Protein AF-A0A7Y0XAB5-F1 (afdb_monomer)

InterPro domains:
  IPR001465 Malate synthase, TIM barrel domain [PF01274] (1-91)
  IPR006252 Malate synthase A [PTHR42902] (1-92)
  IPR011076 Malate synthase superfamily [SSF51645] (1-91)
  IPR046363 Malate synthase, N-terminal and TIM-barrel domains [G3DSA:3.20.20.360] (1-92)

Foldseek 3Di:
DQVDDDPNHDDDPVCVVLVVQCVVPAVVQVVVVHAAEEEAEDDQALVVLLVVLVVQVVVCVVVVHDRPSYYYDYDPPDPNCVVCVVSSVVND

Radius of gyration: 14.23 Å; Cα contacts (8 Å, |Δi|>4): 104; chains: 1; bounding box: 32×36×37 Å

Mean predicted aligned error: 1.9 Å

Organism: Vibrio parahaemolyticus (NCBI:txid670)

Structure (mmCIF, N/CA/C/O backbone):
data_AF-A0A7Y0XAB5-F1
#
_entry.id   AF-A0A7Y0XAB5-F1
#
loop_
_atom_site.group_PDB
_atom_site.id
_atom_site.type_symbol
_atom_site.label_atom_id
_atom_site.label_alt_id
_atom_site.label_comp_id
_atom_site.label_asym_id
_atom_site.label_entity_id
_atom_site.label_seq_id
_atom_site.pdbx_PDB_ins_code
_atom_site.Cartn_x
_atom_site.Cartn_y
_atom_site.Cartn_z
_atom_site.occupancy
_atom_site.B_iso_or_equiv
_atom_site.auth_seq_id
_atom_site.auth_comp_id
_atom_site.auth_asym_id
_atom_site.auth_atom_id
_atom_site.pdbx_PDB_model_num
ATOM 1 N N . GLU A 1 1 ? 2.210 -13.835 -6.842 1.00 95.88 1 GLU A N 1
ATOM 2 C CA . GLU A 1 1 ? 2.243 -15.108 -6.100 1.00 95.88 1 GLU A CA 1
ATOM 3 C C . GLU A 1 1 ? 2.012 -16.267 -7.066 1.00 95.88 1 GLU A C 1
ATOM 5 O O . GLU A 1 1 ? 0.878 -16.522 -7.443 1.00 95.88 1 GLU A O 1
ATOM 10 N N . LYS A 1 2 ? 3.081 -16.923 -7.543 1.00 96.81 2 LYS A N 1
ATOM 11 C CA . LYS A 1 2 ? 2.997 -17.912 -8.639 1.00 96.81 2 LYS A CA 1
ATOM 12 C C . LYS A 1 2 ? 2.141 -19.143 -8.316 1.00 96.81 2 LYS A C 1
ATOM 14 O O . LYS A 1 2 ? 1.761 -19.862 -9.234 1.00 96.81 2 LYS A O 1
ATOM 19 N N . HIS A 1 3 ? 1.859 -19.393 -7.040 1.00 98.38 3 HIS A N 1
ATOM 20 C CA . HIS A 1 3 ? 1.041 -20.516 -6.592 1.00 98.38 3 HIS A CA 1
ATOM 21 C C . HIS A 1 3 ? -0.460 -20.182 -6.539 1.00 98.38 3 HIS A C 1
ATOM 23 O O . HIS A 1 3 ? -1.263 -21.071 -6.267 1.00 98.38 3 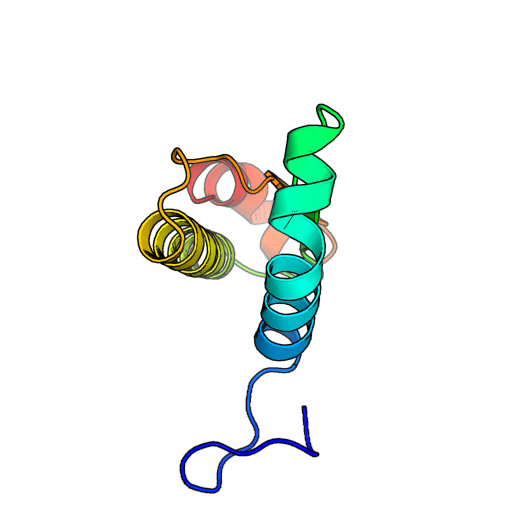HIS A O 1
ATOM 29 N N . VAL A 1 4 ? -0.860 -18.932 -6.812 1.00 98.56 4 VAL A N 1
ATOM 30 C CA . VAL A 1 4 ? -2.264 -18.499 -6.830 1.00 98.56 4 VAL A CA 1
ATOM 31 C C . VAL A 1 4 ? -2.575 -17.794 -8.148 1.00 98.56 4 VAL A C 1
ATOM 33 O O . VAL A 1 4 ? -1.854 -16.892 -8.578 1.00 98.56 4 VAL A O 1
ATOM 36 N N . THR A 1 5 ? -3.663 -18.205 -8.801 1.00 98.44 5 THR A N 1
ATOM 37 C CA . THR A 1 5 ? -4.064 -17.668 -10.108 1.00 98.44 5 THR A CA 1
ATOM 38 C C . THR A 1 5 ? -5.505 -17.169 -10.109 1.00 98.44 5 THR A C 1
ATOM 40 O O . THR A 1 5 ? -6.361 -17.698 -9.403 1.00 98.44 5 THR A O 1
ATOM 43 N N . TRP A 1 6 ? -5.776 -16.157 -10.931 1.00 97.69 6 TRP A N 1
ATOM 44 C CA . TRP A 1 6 ? -7.104 -15.633 -11.238 1.00 97.69 6 TRP A CA 1
ATOM 45 C C . TRP A 1 6 ? -7.262 -15.581 -12.760 1.00 97.69 6 TRP A C 1
ATOM 47 O O . TRP A 1 6 ? -6.405 -15.040 -13.455 1.00 97.69 6 TRP A O 1
ATOM 57 N N . HIS A 1 7 ? -8.301 -16.232 -13.296 1.00 97.62 7 HIS A N 1
ATOM 58 C CA . HIS A 1 7 ? -8.484 -16.446 -14.744 1.00 97.62 7 HIS A CA 1
ATOM 59 C C . HIS A 1 7 ? -7.227 -16.977 -15.465 1.00 97.62 7 HIS A C 1
ATOM 61 O O . HIS A 1 7 ? -6.907 -16.576 -16.581 1.00 97.62 7 HIS A O 1
ATOM 67 N N . GLY A 1 8 ? -6.490 -17.882 -14.812 1.00 97.44 8 GLY A N 1
ATOM 68 C CA . GLY A 1 8 ? -5.264 -18.473 -15.356 1.00 97.44 8 GLY A CA 1
ATOM 69 C C . GLY A 1 8 ? -4.031 -17.561 -15.325 1.00 97.44 8 GLY A C 1
ATOM 70 O O . GLY A 1 8 ? -2.969 -17.992 -15.761 1.00 97.44 8 GLY A O 1
ATOM 71 N N . GLN A 1 9 ? -4.135 -16.339 -14.792 1.00 98.31 9 GLN A N 1
ATOM 72 C CA . GLN A 1 9 ? -3.011 -15.417 -14.608 1.00 98.31 9 GLN A CA 1
ATOM 73 C C . GLN A 1 9 ? -2.555 -15.395 -13.149 1.00 98.31 9 GLN A C 1
ATOM 75 O O . GLN A 1 9 ? -3.371 -15.469 -12.232 1.00 98.31 9 GLN A O 1
ATOM 80 N N . ILE A 1 10 ? -1.246 -15.291 -12.924 1.00 98.62 10 ILE A N 1
ATOM 81 C CA . ILE A 1 10 ? -0.662 -15.172 -11.581 1.00 98.62 10 ILE A CA 1
ATOM 82 C C . ILE A 1 10 ? -1.126 -13.861 -10.937 1.00 98.62 10 ILE A C 1
ATOM 84 O O . ILE A 1 10 ? -1.020 -12.801 -11.551 1.00 98.62 10 ILE A O 1
ATOM 88 N N . ILE A 1 11 ? -1.588 -13.912 -9.686 1.00 98.56 11 ILE A N 1
ATOM 89 C CA . ILE A 1 11 ? -1.996 -12.694 -8.969 1.00 98.56 11 ILE A CA 1
ATOM 90 C C . ILE A 1 11 ? -0.780 -11.882 -8.477 1.00 98.56 11 ILE A C 1
ATOM 92 O O . ILE A 1 11 ? 0.287 -12.466 -8.227 1.00 98.56 11 ILE A O 1
ATOM 96 N N . PRO A 1 12 ? -0.912 -10.560 -8.253 1.00 98.56 12 PRO A N 1
ATOM 97 C CA . PRO A 1 12 ? 0.151 -9.750 -7.658 1.00 98.56 12 PRO A CA 1
ATOM 98 C C . PRO A 1 12 ? 0.557 -10.276 -6.275 1.00 98.56 12 PRO A C 1
ATOM 100 O O . PRO A 1 12 ? -0.293 -10.499 -5.417 1.00 98.56 12 PRO A O 1
ATOM 103 N N . GLY A 1 13 ? 1.862 -10.461 -6.041 1.00 98.56 13 GLY A N 1
ATOM 104 C CA . GLY A 1 13 ? 2.369 -10.865 -4.718 1.00 98.56 13 GLY A CA 1
ATOM 105 C C . GLY A 1 13 ? 2.026 -9.845 -3.630 1.00 98.56 13 GLY A C 1
ATOM 106 O O . GLY A 1 13 ? 1.576 -10.221 -2.559 1.00 98.56 13 GLY A O 1
ATOM 107 N N . ALA A 1 14 ? 2.105 -8.555 -3.964 1.00 98.38 14 ALA A N 1
ATOM 108 C CA . ALA A 1 14 ? 1.787 -7.482 -3.032 1.00 98.38 14 ALA A CA 1
ATOM 109 C C . ALA A 1 14 ? 0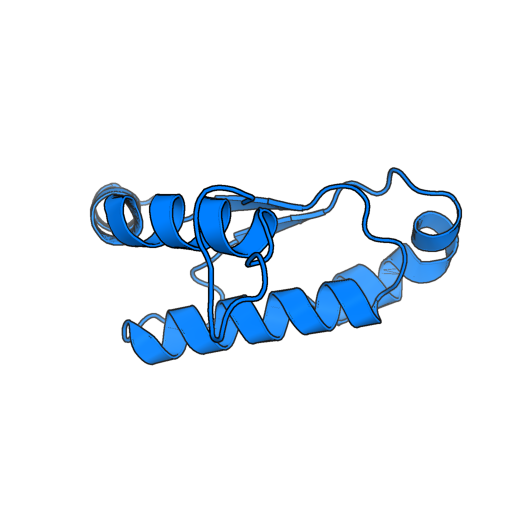.336 -7.533 -2.514 1.00 98.38 14 ALA A C 1
ATOM 111 O O . ALA A 1 14 ? 0.111 -7.322 -1.326 1.00 98.38 14 ALA A O 1
ATOM 112 N N . LEU A 1 15 ? -0.639 -7.873 -3.372 1.00 98.62 15 LEU A N 1
ATOM 113 C CA . LEU A 1 15 ? -2.031 -8.065 -2.943 1.00 98.62 15 LEU A CA 1
ATOM 114 C C . LEU A 1 15 ? -2.201 -9.323 -2.092 1.00 98.62 15 LEU A C 1
ATOM 116 O O . LEU A 1 15 ? -2.988 -9.311 -1.151 1.00 98.62 15 LEU A O 1
ATOM 120 N N . PHE A 1 16 ? -1.475 -10.397 -2.409 1.00 98.81 16 PHE A N 1
ATOM 121 C CA . PHE A 1 16 ? -1.520 -11.633 -1.632 1.00 98.81 16 PHE A CA 1
ATOM 122 C C . PHE A 1 16 ? -1.036 -11.407 -0.192 1.00 98.81 16 PHE A C 1
ATOM 124 O O . PHE A 1 16 ? -1.752 -11.737 0.755 1.00 98.81 16 PHE A O 1
ATOM 131 N N . ASP A 1 17 ? 0.128 -10.775 -0.033 1.00 98.81 17 ASP A N 1
ATOM 132 C CA . ASP A 1 17 ? 0.720 -10.487 1.276 1.00 98.81 17 ASP A CA 1
ATOM 133 C C . ASP A 1 17 ? -0.146 -9.506 2.079 1.00 98.81 17 ASP A C 1
ATOM 135 O O . ASP A 1 17 ? -0.467 -9.762 3.245 1.00 98.81 17 ASP A O 1
ATOM 139 N N . PHE A 1 18 ? -0.586 -8.414 1.437 1.00 98.88 18 PHE A N 1
ATOM 140 C CA . PHE A 1 18 ? -1.475 -7.420 2.039 1.00 98.88 18 PHE A CA 1
ATOM 141 C C . PHE A 1 18 ? -2.774 -8.056 2.544 1.00 98.88 18 PHE A C 1
ATOM 143 O O . PHE A 1 18 ? -3.112 -7.910 3.720 1.00 98.88 18 PHE A O 1
ATOM 150 N N . ALA A 1 19 ? -3.481 -8.789 1.677 1.00 98.69 19 ALA A N 1
ATOM 151 C CA . ALA A 1 19 ? -4.798 -9.330 1.989 1.00 98.69 19 ALA A CA 1
ATOM 152 C C . ALA A 1 19 ? -4.733 -10.339 3.139 1.00 98.69 19 ALA A C 1
ATOM 154 O O . ALA A 1 19 ? -5.556 -10.284 4.053 1.00 98.69 19 ALA A O 1
ATOM 155 N N . LEU A 1 20 ? -3.739 -11.234 3.134 1.00 98.75 20 LEU A N 1
ATOM 156 C CA . LEU A 1 20 ? -3.587 -12.224 4.197 1.00 98.75 20 LEU A CA 1
ATOM 157 C C . LEU A 1 20 ? -3.193 -11.588 5.528 1.00 98.75 20 LEU A C 1
ATOM 159 O O . LEU A 1 20 ? -3.761 -11.954 6.560 1.00 98.75 20 L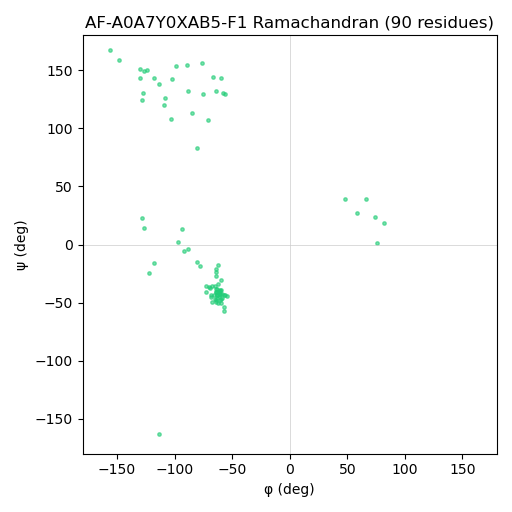EU A O 1
ATOM 163 N N . TYR A 1 21 ? -2.251 -10.642 5.537 1.00 98.88 21 TYR A N 1
ATOM 164 C CA . TYR A 1 21 ? -1.887 -9.960 6.775 1.00 98.88 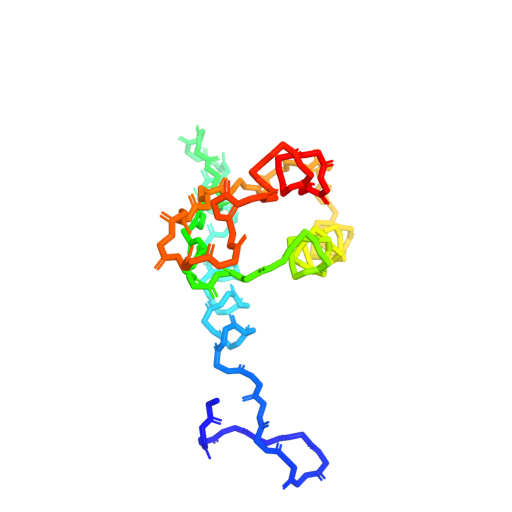21 TYR A CA 1
ATOM 165 C C . TYR A 1 21 ? -3.067 -9.154 7.324 1.00 98.88 21 TYR A C 1
ATOM 167 O O . TYR A 1 21 ? -3.424 -9.322 8.491 1.00 98.88 21 TYR A O 1
ATOM 175 N N . PHE A 1 22 ? -3.714 -8.335 6.491 1.00 98.88 22 PHE A N 1
ATOM 176 C CA . PHE A 1 22 ? -4.859 -7.533 6.909 1.00 98.88 22 PHE A CA 1
ATOM 177 C C . PHE A 1 22 ? -5.972 -8.420 7.482 1.00 98.88 22 PHE A C 1
ATOM 179 O O . PHE A 1 22 ? -6.346 -8.269 8.648 1.00 98.88 22 PHE A O 1
ATOM 186 N N . TYR A 1 23 ? -6.452 -9.390 6.693 1.00 98.75 23 TYR A N 1
ATOM 187 C CA . TYR A 1 23 ? -7.635 -10.188 7.020 1.00 98.75 23 TYR A CA 1
ATOM 188 C C . TYR A 1 23 ? -7.490 -10.937 8.345 1.00 98.75 23 TYR A C 1
ATOM 190 O O . TYR A 1 23 ? -8.411 -10.952 9.162 1.00 98.75 23 TYR A O 1
ATOM 198 N N . ASN A 1 24 ? -6.318 -11.526 8.584 1.00 98.75 24 ASN A N 1
ATOM 199 C CA . ASN A 1 24 ? -6.094 -12.341 9.773 1.00 98.75 24 ASN A CA 1
ATOM 200 C C . ASN A 1 24 ? -5.845 -11.515 11.045 1.00 98.75 24 ASN A C 1
ATOM 202 O O . ASN A 1 24 ? -5.974 -12.057 12.141 1.00 98.75 24 ASN A O 1
ATOM 206 N N . ASN A 1 25 ? -5.485 -10.230 10.933 1.00 98.81 25 ASN A N 1
ATOM 207 C CA . ASN A 1 25 ? -4.952 -9.477 12.073 1.00 98.81 25 ASN A CA 1
ATOM 208 C C . ASN A 1 25 ? -5.734 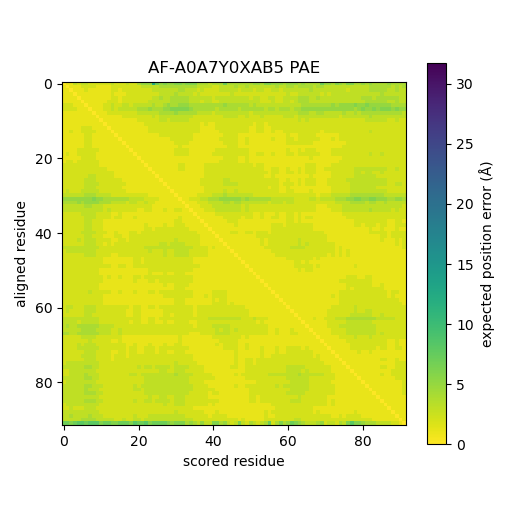-8.210 12.437 1.00 98.81 25 ASN A C 1
ATOM 210 O O . ASN A 1 25 ? -5.671 -7.805 13.599 1.00 98.81 25 ASN A O 1
ATOM 214 N N . TYR A 1 26 ? -6.471 -7.582 11.510 1.00 98.69 26 TYR A N 1
ATOM 215 C CA . TYR A 1 26 ? -7.002 -6.226 11.720 1.00 98.69 26 TYR A CA 1
ATOM 216 C C . TYR A 1 26 ? -7.837 -6.094 13.007 1.00 98.69 26 TYR A C 1
ATOM 218 O O . TYR A 1 26 ? -7.598 -5.186 13.797 1.00 98.69 26 TYR A O 1
ATOM 226 N N . LYS A 1 27 ? -8.733 -7.048 13.302 1.00 98.62 27 LYS A N 1
ATOM 227 C CA . LYS A 1 27 ? -9.555 -7.023 14.529 1.00 98.62 27 LYS A CA 1
ATOM 228 C C . LYS A 1 27 ? -8.708 -7.055 15.798 1.00 98.62 27 LYS A C 1
ATOM 230 O O . LYS A 1 27 ? -8.931 -6.260 16.704 1.00 98.62 27 LYS A O 1
ATOM 235 N N . ALA A 1 28 ? -7.739 -7.968 15.862 1.00 98.69 28 ALA A N 1
ATOM 236 C CA . ALA A 1 28 ? -6.875 -8.122 17.028 1.00 98.69 28 ALA A CA 1
ATOM 237 C C . ALA A 1 28 ? -5.953 -6.907 17.210 1.00 98.69 28 ALA A C 1
ATOM 239 O O . ALA A 1 28 ? -5.682 -6.507 18.340 1.00 98.69 28 ALA A O 1
ATOM 240 N N . LEU A 1 29 ? -5.489 -6.307 16.108 1.00 98.75 29 LEU A N 1
ATOM 241 C CA . LEU A 1 29 ? -4.696 -5.077 16.121 1.00 98.75 29 LEU A CA 1
ATOM 242 C C . LEU A 1 29 ? -5.505 -3.901 16.674 1.00 98.75 29 LEU A C 1
ATOM 244 O O . LEU A 1 29 ? -5.031 -3.233 17.591 1.00 98.75 29 LEU A O 1
ATOM 248 N N . LEU A 1 30 ? -6.736 -3.715 16.198 1.00 98.50 30 LEU A N 1
ATOM 249 C CA . LEU A 1 30 ? -7.620 -2.645 16.664 1.00 98.50 30 LEU A CA 1
ATOM 250 C C . LEU A 1 30 ? -8.026 -2.829 18.133 1.00 98.50 30 LEU A C 1
ATOM 252 O O . LEU A 1 30 ? -7.959 -1.885 18.914 1.00 98.50 30 LEU A O 1
ATOM 256 N N . GLN A 1 31 ? -8.365 -4.055 18.550 1.00 98.50 31 GLN A N 1
ATOM 257 C CA . GLN A 1 31 ? -8.762 -4.352 19.935 1.00 98.50 31 GLN A CA 1
ATOM 258 C C . GLN A 1 31 ? -7.683 -4.014 20.971 1.00 98.50 31 GLN A C 1
ATOM 260 O O . GLN A 1 31 ? -8.014 -3.661 22.100 1.00 98.50 31 GLN A O 1
ATOM 265 N N . LYS A 1 32 ? -6.399 -4.104 20.603 1.00 98.00 32 LYS A N 1
ATOM 266 C CA . LYS A 1 32 ? -5.276 -3.756 21.490 1.00 98.00 32 LYS A CA 1
ATOM 267 C C . LYS A 1 32 ? -4.783 -2.310 21.333 1.00 98.00 32 LYS A C 1
ATOM 269 O O . LYS A 1 32 ? -3.695 -1.998 21.809 1.00 98.00 32 LYS A O 1
ATOM 274 N N . GLY A 1 33 ? -5.542 -1.445 20.653 1.00 97.75 33 GLY A N 1
ATOM 275 C CA . GLY A 1 33 ? -5.186 -0.034 20.445 1.00 97.75 33 GLY A CA 1
ATOM 276 C C . GLY A 1 33 ? -4.068 0.192 19.421 1.00 97.75 33 GLY A C 1
ATOM 277 O O . GLY A 1 33 ? -3.360 1.192 19.487 1.00 97.75 33 GLY A O 1
ATOM 278 N N . SER A 1 34 ? -3.872 -0.755 18.502 1.00 98.38 34 SER A N 1
ATOM 279 C CA . SER A 1 34 ? -2.951 -0.660 17.365 1.00 98.38 34 SER A CA 1
ATOM 280 C C . SER A 1 34 ? -3.749 -0.633 16.050 1.00 98.38 34 SER A C 1
ATOM 282 O O . SER A 1 34 ? -4.953 -0.398 16.068 1.00 98.38 34 SER A O 1
ATOM 284 N N . GLY A 1 35 ? -3.108 -0.893 14.909 1.00 98.12 35 GLY A N 1
ATOM 285 C CA . GLY A 1 35 ? -3.763 -0.911 13.601 1.00 98.12 35 GLY A CA 1
ATOM 286 C C . GLY A 1 35 ? -3.012 -1.757 12.566 1.00 98.12 35 GLY A C 1
ATOM 287 O O . GLY A 1 35 ? -1.883 -2.185 12.820 1.00 98.12 35 GLY A O 1
ATOM 288 N N . PRO A 1 36 ? -3.646 -2.057 11.419 1.00 98.69 36 PRO A N 1
ATOM 289 C CA . PRO A 1 36 ? -3.002 -2.734 10.295 1.00 98.69 36 PRO A CA 1
ATOM 290 C C . PRO A 1 36 ? -2.000 -1.796 9.606 1.00 98.69 36 PRO A C 1
ATOM 292 O O . PRO A 1 36 ? -2.388 -0.841 8.932 1.00 98.69 36 PRO A O 1
ATOM 295 N N . TYR A 1 37 ? -0.706 -2.062 9.802 1.00 98.75 37 TYR A N 1
ATOM 296 C CA . TYR A 1 37 ? 0.386 -1.204 9.334 1.00 98.75 37 TYR A CA 1
ATOM 297 C C . TYR A 1 37 ? 1.227 -1.886 8.258 1.00 98.75 37 TYR A C 1
ATOM 299 O O . TYR A 1 37 ? 1.577 -3.060 8.394 1.00 98.75 37 TYR A O 1
ATOM 307 N N . PHE A 1 38 ? 1.600 -1.132 7.225 1.00 98.88 38 PHE A N 1
ATOM 308 C CA . PHE A 1 38 ? 2.342 -1.639 6.073 1.00 98.88 38 PHE A CA 1
ATOM 309 C C . PHE A 1 38 ? 3.571 -0.791 5.750 1.00 98.88 38 PHE A C 1
ATOM 311 O O . PHE A 1 38 ? 3.594 0.418 5.964 1.00 98.88 38 PHE A O 1
ATOM 318 N N . TYR A 1 39 ? 4.584 -1.435 5.178 1.00 98.81 39 TYR A N 1
ATOM 319 C CA . TYR A 1 39 ? 5.678 -0.766 4.482 1.00 98.81 39 TYR A CA 1
ATOM 320 C C . TYR A 1 39 ? 5.526 -1.026 2.986 1.00 98.81 39 TYR A C 1
ATOM 322 O O . TYR A 1 39 ? 5.415 -2.184 2.584 1.00 98.81 39 TYR A O 1
ATOM 330 N N . LEU A 1 40 ? 5.509 0.034 2.176 1.00 98.75 40 LEU A N 1
ATOM 331 C CA . LEU A 1 40 ? 5.339 -0.056 0.724 1.00 98.75 40 LEU A CA 1
ATOM 332 C C . LEU A 1 40 ? 6.691 0.136 0.023 1.00 98.75 40 LEU A C 1
ATOM 334 O O . LEU A 1 40 ? 7.218 1.254 0.030 1.00 98.75 40 LEU A O 1
ATOM 338 N N . PRO A 1 41 ? 7.282 -0.932 -0.546 1.00 98.69 41 PRO A N 1
ATOM 339 C CA . PRO A 1 41 ? 8.588 -0.861 -1.178 1.00 98.69 41 PRO A CA 1
ATOM 340 C C . PRO A 1 41 ? 8.494 -0.488 -2.659 1.00 98.69 41 PRO A C 1
ATOM 342 O O . PRO A 1 41 ? 7.533 -0.836 -3.344 1.00 98.69 41 PRO A O 1
ATOM 345 N N . LYS A 1 42 ? 9.573 0.105 -3.175 1.00 98.56 42 LYS A N 1
ATOM 346 C CA . LYS A 1 42 ? 9.872 0.219 -4.617 1.00 98.56 42 LYS A CA 1
ATOM 347 C C . LYS A 1 42 ? 8.822 0.928 -5.476 1.00 98.56 42 LYS A C 1
ATOM 349 O O . LYS A 1 42 ? 8.773 0.677 -6.681 1.00 98.56 42 LYS A O 1
ATOM 354 N N . LEU A 1 43 ? 8.041 1.832 -4.888 1.00 98.69 43 LEU A N 1
ATOM 355 C CA . LEU A 1 43 ? 7.197 2.725 -5.677 1.00 98.69 43 LEU A CA 1
ATOM 356 C C . LEU A 1 43 ? 8.074 3.566 -6.611 1.00 98.69 43 LEU A C 1
ATOM 358 O O . LEU A 1 43 ? 9.184 3.948 -6.235 1.00 98.69 43 LEU A O 1
ATOM 362 N N . GLN A 1 44 ? 7.590 3.842 -7.816 1.00 98.81 44 GLN A N 1
ATOM 363 C CA . GLN A 1 44 ? 8.242 4.707 -8.804 1.00 98.81 44 GLN A CA 1
ATOM 364 C C . GLN A 1 44 ? 7.414 5.944 -9.153 1.00 98.81 44 GLN A C 1
ATOM 366 O O . GLN A 1 44 ? 7.967 6.881 -9.714 1.00 98.81 44 GLN A O 1
ATOM 371 N N . SER A 1 45 ? 6.123 5.978 -8.822 1.00 98.62 45 SER A N 1
ATOM 372 C CA . SER A 1 45 ? 5.266 7.128 -9.120 1.00 98.62 45 SER A CA 1
ATOM 373 C C . SER A 1 45 ? 4.164 7.329 -8.084 1.00 98.62 45 SER A C 1
ATOM 375 O O . SER A 1 45 ? 3.741 6.391 -7.401 1.00 98.62 45 SER A O 1
ATOM 377 N N . HIS A 1 46 ? 3.631 8.545 -8.013 1.00 98.62 46 HIS A N 1
ATOM 378 C CA . HIS A 1 46 ? 2.448 8.862 -7.215 1.00 98.62 46 HIS A CA 1
ATOM 379 C C . HIS A 1 46 ? 1.186 8.131 -7.699 1.00 98.62 46 HIS A C 1
ATOM 381 O O . HIS A 1 46 ? 0.282 7.885 -6.905 1.00 98.62 46 HIS A O 1
ATOM 387 N N . HIS A 1 47 ? 1.123 7.704 -8.965 1.00 98.69 47 HIS A N 1
ATOM 388 C CA . HIS A 1 47 ? 0.036 6.852 -9.456 1.00 98.69 47 HIS A CA 1
ATOM 389 C C . HIS A 1 47 ? 0.026 5.475 -8.778 1.00 98.69 47 HIS A C 1
ATOM 391 O O . HIS A 1 47 ? -1.042 4.945 -8.477 1.00 98.69 47 HIS A O 1
ATOM 397 N N . GLU A 1 48 ? 1.198 4.910 -8.476 1.00 98.81 48 GLU A N 1
ATOM 398 C CA . GLU A 1 48 ? 1.299 3.666 -7.704 1.00 98.81 48 GLU A CA 1
ATOM 399 C C . GLU A 1 48 ? 0.884 3.881 -6.242 1.00 98.81 48 GLU A C 1
ATOM 401 O O . GLU A 1 48 ? 0.206 3.029 -5.668 1.00 98.81 48 GLU A O 1
ATOM 406 N N . ALA A 1 49 ? 1.224 5.035 -5.654 1.00 98.75 49 ALA A N 1
ATOM 407 C CA . ALA A 1 49 ? 0.723 5.427 -4.335 1.00 98.75 49 ALA A CA 1
ATOM 408 C C . ALA A 1 49 ? -0.808 5.561 -4.343 1.00 98.75 49 ALA A C 1
ATOM 410 O O . ALA A 1 49 ? -1.484 5.004 -3.479 1.00 98.75 49 ALA A O 1
ATOM 411 N N . LYS A 1 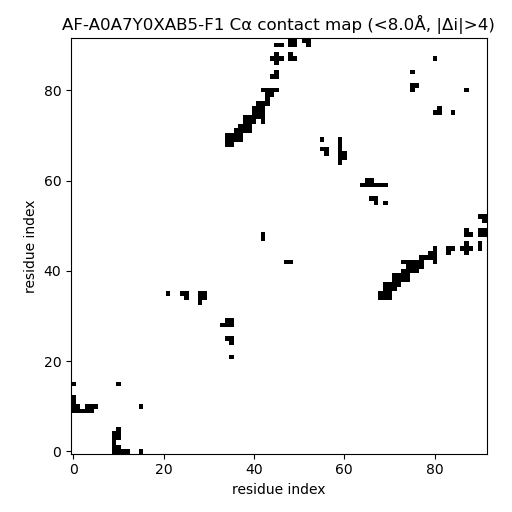50 ? -1.371 6.205 -5.373 1.00 98.75 50 LYS A N 1
ATOM 412 C CA . LYS A 1 50 ? -2.819 6.346 -5.527 1.00 98.75 50 LYS A CA 1
ATOM 413 C C . LYS A 1 50 ? -3.519 4.994 -5.631 1.00 98.75 50 LYS A C 1
ATOM 415 O O . LYS A 1 50 ? -4.538 4.788 -4.978 1.00 98.75 50 LYS A O 1
ATOM 420 N N . TRP A 1 51 ? -2.953 4.063 -6.396 1.00 98.81 51 TRP A N 1
ATOM 421 C CA . TRP A 1 51 ? -3.481 2.704 -6.506 1.00 98.81 51 TRP A CA 1
ATOM 422 C C . TRP A 1 51 ? -3.485 1.976 -5.152 1.00 98.81 51 TRP A C 1
ATOM 424 O O . TRP A 1 51 ? -4.464 1.318 -4.808 1.00 98.81 51 TRP A O 1
ATOM 434 N N . TRP A 1 52 ? -2.440 2.139 -4.333 1.00 98.81 52 TRP A N 1
ATOM 435 C CA . TRP A 1 52 ? -2.442 1.612 -2.964 1.00 98.81 52 TRP A CA 1
ATOM 436 C C . TRP A 1 52 ? -3.509 2.260 -2.082 1.00 98.81 52 TRP A C 1
ATOM 438 O O . TRP A 1 52 ? -4.184 1.546 -1.342 1.00 98.81 52 TRP A O 1
ATOM 448 N N . SER A 1 53 ? -3.710 3.575 -2.199 1.00 98.69 53 SER A N 1
ATOM 449 C CA . SER A 1 53 ? -4.801 4.273 -1.511 1.00 98.69 53 SER A CA 1
ATOM 450 C C . SER A 1 53 ? -6.157 3.667 -1.886 1.00 98.69 53 SER A C 1
ATOM 452 O O . SER A 1 53 ? -6.967 3.396 -1.005 1.00 98.69 53 SER A O 1
ATOM 454 N N . GLU A 1 54 ? -6.397 3.363 -3.165 1.00 98.81 54 GLU A N 1
ATOM 455 C CA . GLU A 1 54 ? -7.631 2.708 -3.627 1.00 98.81 54 GLU A CA 1
ATOM 456 C C . GLU A 1 54 ? -7.799 1.293 -3.055 1.00 98.81 54 GLU A C 1
ATOM 458 O O . GLU A 1 54 ? -8.894 0.932 -2.623 1.00 98.81 54 GLU A O 1
ATOM 463 N N . VAL A 1 55 ? -6.721 0.504 -2.987 1.00 98.81 55 VAL A N 1
ATOM 464 C CA . VAL A 1 55 ? -6.734 -0.821 -2.340 1.00 98.81 55 VAL A CA 1
ATOM 465 C C . VAL A 1 55 ? -7.082 -0.706 -0.853 1.00 98.81 55 VAL A C 1
ATOM 467 O O . VAL A 1 55 ? -7.873 -1.507 -0.343 1.00 98.81 55 VAL A O 1
ATOM 470 N N . PHE A 1 56 ? -6.522 0.282 -0.149 1.00 98.81 56 PHE A N 1
ATOM 471 C CA . PHE A 1 56 ? -6.803 0.512 1.267 1.00 98.81 56 PHE A CA 1
ATOM 472 C C . PHE A 1 56 ? -8.242 0.965 1.491 1.00 98.81 56 PHE A C 1
ATOM 474 O O . PHE A 1 56 ? -8.931 0.321 2.275 1.00 98.81 56 PHE A O 1
ATOM 481 N N . HIS A 1 57 ? -8.723 1.966 0.750 1.00 98.69 57 HIS A N 1
ATOM 482 C CA . HIS A 1 57 ? -10.106 2.444 0.843 1.00 98.69 57 HIS A CA 1
ATOM 483 C C . HIS A 1 57 ? -11.106 1.325 0.546 1.00 98.69 57 HIS A C 1
ATOM 485 O O . HIS A 1 57 ? -12.019 1.101 1.333 1.00 98.69 57 HIS A O 1
ATOM 491 N N . PHE A 1 58 ? -10.892 0.546 -0.523 1.00 98.81 58 PHE A N 1
ATOM 492 C CA . PHE A 1 58 ? -11.735 -0.616 -0.816 1.00 98.81 58 PHE A CA 1
ATOM 493 C C . PHE A 1 58 ? -11.777 -1.595 0.361 1.00 98.81 58 PHE A C 1
ATOM 495 O O . PHE A 1 58 ? -12.835 -2.114 0.708 1.00 98.81 58 PHE A O 1
ATOM 502 N N . THR A 1 59 ? -10.624 -1.863 0.973 1.00 98.81 59 THR A N 1
ATOM 503 C CA . THR A 1 59 ? -10.525 -2.799 2.094 1.00 98.81 59 THR A CA 1
ATOM 504 C C . THR A 1 59 ? -11.217 -2.242 3.339 1.00 98.81 59 THR A C 1
ATOM 506 O O . THR A 1 59 ? -11.979 -2.956 3.983 1.00 98.81 59 THR A O 1
ATOM 509 N N . GLU A 1 60 ? -10.996 -0.975 3.677 1.00 98.81 60 GLU A N 1
ATOM 510 C CA . GLU A 1 60 ? -11.652 -0.312 4.806 1.00 98.81 60 GLU A CA 1
ATOM 511 C C . GLU A 1 60 ? -13.173 -0.321 4.641 1.00 98.81 60 GLU A C 1
ATOM 513 O O . GLU A 1 60 ? -13.868 -0.828 5.524 1.00 98.81 60 GLU A O 1
ATOM 518 N N . ASP A 1 61 ? -13.674 0.096 3.477 1.00 98.62 61 ASP A N 1
ATOM 519 C CA . ASP A 1 61 ? -15.101 0.091 3.151 1.00 98.62 61 ASP A CA 1
ATOM 520 C C . ASP A 1 61 ? -15.692 -1.324 3.222 1.00 98.62 61 ASP A C 1
ATOM 522 O O . ASP A 1 61 ? -16.730 -1.547 3.851 1.00 98.62 61 ASP A O 1
ATOM 526 N N . TYR A 1 62 ? -15.015 -2.311 2.624 1.00 98.56 62 TYR A N 1
ATOM 527 C CA . TYR A 1 62 ? -15.482 -3.700 2.589 1.00 98.56 62 TYR A CA 1
ATOM 528 C C . TYR A 1 62 ? -15.598 -4.320 3.989 1.00 98.56 62 TYR A C 1
ATOM 530 O O . TYR A 1 62 ? -16.487 -5.138 4.238 1.00 98.56 62 TYR A O 1
ATOM 538 N N . PHE A 1 63 ? -14.715 -3.940 4.917 1.00 98.50 63 PHE A N 1
ATOM 539 C CA . PHE A 1 63 ? -14.727 -4.429 6.299 1.00 98.50 63 PHE A CA 1
ATOM 540 C C . PHE A 1 63 ? -15.430 -3.484 7.289 1.00 98.50 63 PHE A C 1
ATOM 542 O O . PHE A 1 63 ? -15.490 -3.815 8.477 1.00 98.50 63 PHE A O 1
ATOM 549 N N . GLY A 1 64 ? -15.991 -2.363 6.817 1.00 98.31 64 GLY A N 1
ATOM 550 C CA . GLY A 1 64 ? -16.709 -1.379 7.632 1.00 98.31 64 GLY A CA 1
ATOM 551 C C . GLY A 1 64 ? -15.814 -0.645 8.633 1.00 98.31 64 GLY A C 1
ATOM 552 O O . GLY A 1 64 ? -16.210 -0.463 9.783 1.00 98.31 64 GLY A O 1
ATOM 553 N N . LEU A 1 65 ? -14.593 -0.302 8.224 1.00 98.56 65 LEU A N 1
ATOM 554 C CA . LEU A 1 65 ? -13.625 0.458 9.013 1.00 98.56 65 LEU A CA 1
ATOM 555 C C . LEU A 1 65 ? -13.645 1.935 8.612 1.00 98.56 65 LEU A C 1
ATOM 557 O O . LEU A 1 65 ? -13.961 2.268 7.474 1.00 98.56 65 LEU A O 1
ATOM 561 N N . ASP A 1 66 ? -13.261 2.811 9.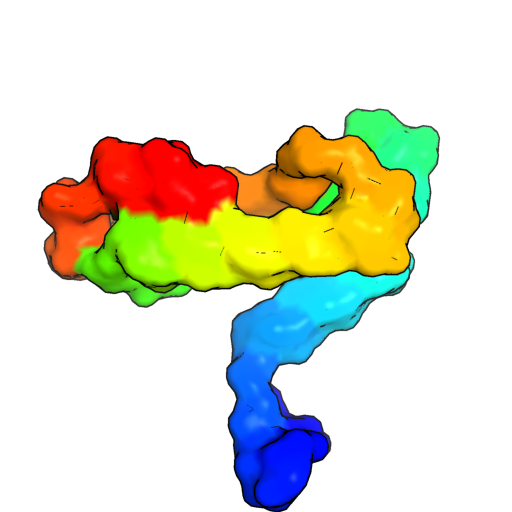538 1.00 98.25 66 ASP A N 1
ATOM 562 C CA . ASP A 1 66 ? -13.108 4.234 9.236 1.00 98.25 66 ASP A CA 1
ATOM 563 C C . ASP A 1 66 ? -11.946 4.458 8.257 1.00 98.25 66 ASP A C 1
ATOM 565 O O . ASP A 1 66 ? -10.904 3.799 8.358 1.00 98.25 66 ASP A O 1
ATOM 569 N N . THR A 1 67 ? -12.097 5.425 7.348 1.00 98.12 67 THR A N 1
ATOM 570 C CA . THR A 1 67 ? -11.047 5.790 6.389 1.00 98.12 67 THR A CA 1
ATOM 571 C C . THR A 1 67 ? -9.743 6.157 7.096 1.00 98.12 67 THR A C 1
ATOM 573 O O . THR A 1 67 ? -9.712 6.995 8.003 1.00 98.12 67 THR A O 1
ATOM 576 N N . GLY A 1 68 ? -8.641 5.553 6.652 1.00 97.62 68 GLY A N 1
ATOM 577 C CA . GLY A 1 68 ? -7.317 5.758 7.229 1.00 97.62 68 GLY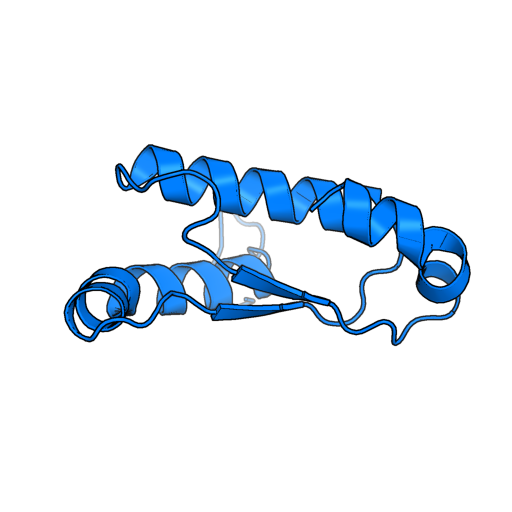 A CA 1
ATOM 578 C C . GLY A 1 68 ? -7.052 4.929 8.488 1.00 97.62 68 GLY A C 1
ATOM 579 O O . GLY A 1 68 ? -6.126 5.255 9.237 1.00 97.62 68 GLY A O 1
ATOM 580 N N . THR A 1 69 ? -7.830 3.876 8.730 1.00 98.69 69 THR A N 1
ATOM 581 C CA . THR A 1 69 ? -7.520 2.829 9.712 1.00 98.69 69 THR A CA 1
ATOM 582 C C . THR A 1 69 ? -6.241 2.075 9.332 1.00 98.69 69 THR A C 1
ATOM 584 O O . THR A 1 69 ? -5.409 1.771 10.191 1.00 98.69 69 THR A O 1
ATOM 587 N N . ILE A 1 70 ? -6.064 1.784 8.045 1.00 98.81 70 ILE A N 1
ATOM 588 C CA . ILE A 1 70 ? -4.839 1.242 7.468 1.00 98.81 70 ILE A CA 1
ATOM 589 C C . ILE A 1 70 ? -3.816 2.372 7.374 1.00 98.81 70 ILE A C 1
ATOM 591 O O . ILE A 1 70 ? -4.097 3.446 6.844 1.00 98.81 70 ILE A O 1
ATOM 595 N N . LYS A 1 71 ? -2.605 2.132 7.887 1.00 98.75 71 LYS A N 1
ATOM 596 C CA . LYS A 1 71 ? -1.485 3.076 7.769 1.00 98.75 71 LYS A CA 1
ATOM 597 C C . LYS A 1 71 ? -0.344 2.452 6.987 1.00 98.75 71 LYS A C 1
ATOM 599 O O . LYS A 1 71 ? -0.041 1.269 7.150 1.00 98.75 71 LYS A O 1
ATOM 604 N N . ALA A 1 72 ? 0.323 3.266 6.182 1.00 98.75 72 ALA A N 1
ATOM 605 C CA . ALA A 1 72 ? 1.468 2.845 5.398 1.00 98.75 72 ALA A CA 1
ATOM 606 C C . ALA A 1 72 ? 2.651 3.800 5.576 1.00 98.75 72 ALA A C 1
ATOM 608 O O . ALA A 1 72 ? 2.479 5.014 5.656 1.00 98.75 72 ALA A O 1
ATOM 609 N N . THR A 1 73 ? 3.853 3.232 5.589 1.00 98.81 73 THR A N 1
ATOM 610 C CA . THR A 1 73 ? 5.116 3.958 5.450 1.00 98.81 73 THR A CA 1
ATOM 611 C C . THR A 1 73 ? 5.702 3.628 4.081 1.00 98.81 73 THR A C 1
ATOM 613 O O . THR A 1 73 ? 5.972 2.463 3.782 1.00 98.81 73 THR A O 1
ATOM 616 N N . VAL A 1 74 ? 5.903 4.635 3.234 1.00 98.69 74 VAL A N 1
ATOM 617 C CA . VAL A 1 74 ? 6.460 4.442 1.887 1.00 98.69 74 VAL A CA 1
ATOM 618 C C . VAL A 1 74 ? 7.986 4.499 1.934 1.00 98.69 74 VAL A C 1
ATOM 620 O O . VAL A 1 74 ? 8.559 5.412 2.530 1.00 98.69 74 VAL A O 1
ATOM 623 N N . LEU A 1 75 ? 8.659 3.535 1.299 1.00 98.75 75 LEU A N 1
ATOM 624 C CA . LEU A 1 75 ? 10.106 3.588 1.100 1.00 98.75 75 LEU A CA 1
ATOM 625 C C . LEU A 1 75 ? 10.400 4.398 -0.165 1.00 98.75 75 LEU A C 1
ATOM 627 O O . LEU A 1 75 ? 10.124 3.945 -1.276 1.00 98.75 75 LEU A O 1
ATOM 631 N N . ILE A 1 76 ? 11.025 5.565 -0.009 1.00 98.62 76 ILE A N 1
ATOM 632 C CA . ILE A 1 76 ? 11.603 6.301 -1.139 1.00 98.62 76 ILE A CA 1
ATOM 633 C C . ILE A 1 76 ? 12.958 5.666 -1.471 1.00 98.62 76 ILE A C 1
ATOM 635 O O . ILE A 1 76 ? 14.006 6.079 -0.981 1.00 98.62 76 ILE A O 1
ATOM 639 N N . GLU A 1 77 ? 12.912 4.584 -2.249 1.00 98.62 77 GLU A N 1
ATOM 640 C CA . GLU A 1 77 ? 14.072 3.739 -2.580 1.00 98.62 77 GLU A CA 1
ATOM 641 C C . GLU A 1 77 ? 14.266 3.534 -4.093 1.00 98.62 77 GLU A C 1
ATOM 643 O O . GLU A 1 77 ? 15.007 2.647 -4.518 1.00 98.62 77 GLU A O 1
ATOM 648 N N . THR A 1 78 ? 13.601 4.338 -4.924 1.00 98.75 78 THR A N 1
ATOM 649 C CA . THR A 1 78 ? 13.769 4.321 -6.381 1.00 98.75 78 THR A CA 1
ATOM 650 C C . THR A 1 78 ? 14.150 5.706 -6.886 1.00 98.75 78 THR A C 1
ATOM 652 O O . THR A 1 78 ? 13.789 6.723 -6.291 1.00 98.75 78 THR A O 1
ATOM 655 N N . LEU A 1 79 ? 14.898 5.749 -7.992 1.00 98.62 79 LEU A N 1
ATOM 656 C CA . LEU A 1 79 ? 15.292 7.013 -8.611 1.00 98.62 79 LEU A CA 1
ATOM 657 C C . LEU A 1 79 ? 14.075 7.852 -9.047 1.00 98.62 79 LEU A C 1
ATOM 659 O O . LEU A 1 79 ? 14.110 9.046 -8.790 1.00 98.62 79 LEU A O 1
ATOM 663 N N . PRO A 1 80 ? 13.005 7.295 -9.650 1.00 98.75 80 PRO A N 1
ATOM 664 C CA . PRO A 1 80 ? 11.821 8.087 -9.985 1.00 98.75 80 PRO A CA 1
ATOM 665 C C . PRO A 1 80 ? 11.102 8.668 -8.758 1.00 98.75 80 PRO A C 1
ATOM 667 O O . PRO A 1 80 ? 10.797 9.857 -8.739 1.00 98.75 80 PRO A O 1
ATOM 670 N N . ALA A 1 81 ? 10.920 7.879 -7.691 1.00 98.62 81 ALA A N 1
ATOM 671 C CA . ALA A 1 81 ? 10.134 8.306 -6.531 1.00 98.62 81 ALA A CA 1
ATOM 672 C C . ALA A 1 81 ? 10.723 9.507 -5.781 1.00 98.62 81 ALA A C 1
ATOM 674 O O . ALA A 1 81 ? 9.974 10.263 -5.168 1.00 98.62 81 ALA A O 1
ATOM 675 N N . VAL A 1 82 ? 12.045 9.723 -5.832 1.00 98.62 82 VAL A N 1
ATOM 676 C CA . VAL A 1 82 ? 12.656 10.900 -5.188 1.00 98.62 82 VAL A CA 1
ATOM 677 C C . VAL A 1 82 ? 12.194 12.219 -5.822 1.00 98.62 82 VAL A C 1
ATOM 679 O O . VAL A 1 82 ? 12.261 13.259 -5.173 1.00 98.62 82 VAL A O 1
ATOM 682 N N . PHE A 1 83 ? 11.704 12.188 -7.065 1.00 98.69 83 PHE A N 1
ATOM 683 C CA . PHE A 1 83 ? 11.165 13.356 -7.764 1.00 98.69 83 PHE A CA 1
ATOM 684 C C . PHE A 1 83 ? 9.654 13.539 -7.576 1.00 98.69 83 PHE A C 1
ATOM 686 O O . PHE A 1 83 ? 9.130 14.548 -8.027 1.00 98.69 83 PHE A O 1
ATOM 693 N N . GLU A 1 84 ? 8.975 12.597 -6.916 1.00 98.62 84 GLU A N 1
ATOM 694 C CA . GLU A 1 84 ? 7.515 12.594 -6.733 1.00 98.62 84 GLU A CA 1
ATOM 695 C C . GLU A 1 84 ? 7.117 12.426 -5.255 1.00 98.62 84 GLU A C 1
ATOM 697 O O . GLU A 1 84 ? 6.046 11.913 -4.938 1.00 98.62 84 GLU A O 1
ATOM 702 N N . MET A 1 85 ? 8.004 12.769 -4.311 1.00 98.69 85 MET A N 1
ATOM 703 C CA . MET A 1 85 ? 7.775 12.490 -2.886 1.00 98.69 85 MET A CA 1
ATOM 704 C C . MET A 1 85 ? 6.527 13.192 -2.336 1.00 98.69 85 MET A C 1
ATOM 706 O O . MET A 1 85 ? 5.800 12.593 -1.545 1.00 98.69 85 MET A O 1
ATOM 710 N N . ASP A 1 86 ? 6.282 14.441 -2.739 1.00 98.75 86 ASP A N 1
ATOM 711 C CA . ASP A 1 86 ? 5.133 15.216 -2.257 1.00 98.75 86 ASP A CA 1
ATOM 712 C C . ASP A 1 86 ? 3.831 14.696 -2.879 1.00 98.75 86 ASP A C 1
ATOM 714 O O . ASP A 1 86 ? 2.837 14.484 -2.189 1.00 98.75 86 ASP A O 1
ATOM 718 N N . GLU A 1 87 ? 3.862 14.358 -4.168 1.00 98.75 87 GLU A N 1
ATOM 719 C CA . GLU A 1 87 ? 2.745 13.743 -4.875 1.00 98.75 87 GLU A CA 1
ATOM 720 C C . GLU A 1 87 ? 2.415 12.350 -4.318 1.00 98.75 87 GLU A C 1
ATOM 722 O O . GLU A 1 87 ? 1.238 12.007 -4.194 1.00 98.75 87 GLU A O 1
ATOM 727 N N . ILE A 1 88 ? 3.423 11.556 -3.936 1.00 98.75 88 ILE A N 1
ATOM 728 C CA . ILE A 1 88 ? 3.251 10.266 -3.252 1.00 98.75 88 ILE A CA 1
ATOM 729 C C . ILE A 1 88 ? 2.590 10.467 -1.884 1.00 98.75 88 ILE A C 1
ATOM 731 O O . ILE A 1 88 ? 1.650 9.741 -1.566 1.00 98.75 88 ILE A O 1
ATOM 735 N N . LEU A 1 89 ? 3.051 11.442 -1.090 1.00 98.56 89 LEU A N 1
ATOM 736 C CA . LEU A 1 89 ? 2.461 11.758 0.217 1.00 98.56 89 LEU A CA 1
ATOM 737 C C . LEU A 1 89 ? 1.015 12.249 0.094 1.00 98.56 89 LEU A C 1
ATOM 739 O O . LEU A 1 89 ? 0.188 11.903 0.928 1.00 98.56 89 LEU A O 1
ATOM 743 N N . PHE A 1 90 ? 0.709 13.042 -0.933 1.00 98.50 90 PHE A N 1
ATOM 744 C CA . PHE A 1 90 ? -0.636 13.555 -1.183 1.00 98.50 90 PHE A CA 1
ATOM 745 C C . PHE A 1 90 ? -1.601 12.479 -1.700 1.00 98.50 90 PHE A C 1
ATOM 747 O O . PHE A 1 90 ? -2.795 12.517 -1.405 1.00 98.50 90 PHE A O 1
ATOM 754 N N . SER A 1 91 ? -1.105 11.545 -2.514 1.00 97.62 91 SER A N 1
ATOM 755 C CA . SER A 1 91 ? -1.945 10.566 -3.215 1.00 97.62 91 SER A CA 1
ATOM 756 C C . SER A 1 91 ? -2.367 9.372 -2.360 1.00 97.62 91 SER A C 1
ATOM 758 O O . SER A 1 91 ? -3.261 8.632 -2.787 1.00 97.62 91 SER A O 1
ATOM 760 N N . LEU A 1 92 ? -1.710 9.163 -1.213 1.00 92.19 92 LEU A N 1
ATOM 761 C CA . LEU A 1 92 ? -1.898 8.010 -0.334 1.00 92.19 92 LEU A CA 1
ATOM 762 C C . LEU A 1 92 ? -2.798 8.331 0.858 1.00 92.19 92 LEU A C 1
ATOM 764 O O . LEU A 1 92 ? -3.807 7.598 0.991 1.00 92.19 92 LEU A O 1
#

Nearest PDB structures (foldseek):
  3cv2-assembly1_A  TM=1.004E+00  e=2.354E-10  Escherichia coli
  3cux-assembly1_A  TM=9.946E-01  e=3.851E-09  Bacillus anthracis
  2gq3-assembly2_B  TM=9.218E-01  e=2.844E-02  Mycobacterium tuberculosis
  5nhs-assembly2_B  TM=3.402E-01  e=5.795E+00  Xanthomonas albilineans GPE PC73
  8f6b-assembly1_D  TM=3.931E-01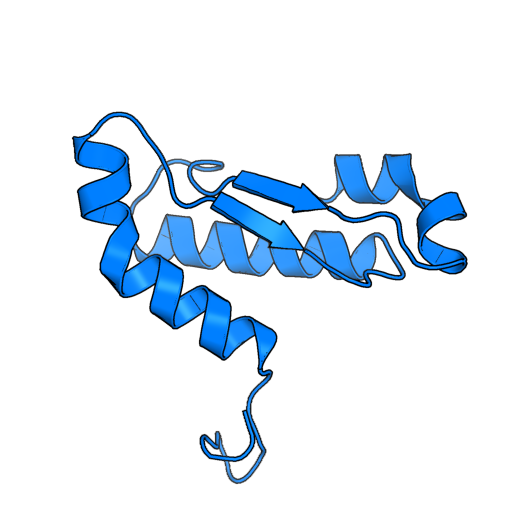  e=9.339E+00  Mus musculus

pLDDT: mean 98.46, std 0.8, range [92.19, 98.88]

Solvent-accessible surface area (backbone atoms only — not comparable to full-atom values): 5261 Å² total; per-residue (Å²): 56,89,92,44,66,57,97,86,38,66,40,62,45,70,57,53,56,49,51,53,54,43,72,78,34,36,69,66,29,45,76,72,77,50,54,44,73,46,75,46,72,69,44,53,44,28,66,57,31,31,51,50,29,50,56,48,52,52,50,26,60,74,71,73,46,64,88,76,56,62,46,74,47,75,43,82,74,32,82,57,18,71,79,30,53,66,51,28,66,70,40,79

Sequence (92 aa):
EKHVTWHGQIIPGALFDFALYFYNNYKALLQKGSGPYFYLPKLQSHHEAKWWSEVFHFTEDYFGLDTGTIKATVLIETLPAVFEMDEILFSL

Secondary structure (DSSP, 8-state):
-TT-EETTEEPPHHHHHHHHHHHHHHHHHHHTT---EEEE----SHHHHHHHHHHHHHHHHHHTPPTT-SEEEE---STTGGGSHHHHHHH-